Protein AF-A0A7Y5CAD1-F1 (afdb_monomer_lite)

Foldseek 3Di:
DLAFDFWACFDDDPPDTGRPCVVVRVRTDGAQNDQFDKDKDKDKDPPDPFKIKIKMKMKGQGDQRQQSWTQPPPPSPDTRHDVGRDMDMDIDIDMGGDD

pLDDT: mean 86.71, std 8.5, range [47.34, 97.75]

Sequence (99 aa):
MNDPFDYPISIDAGPFRIPAIPALAFFATEAGRDIGVFTRLRFICRYSDELSFMLSWDHLFASSDVAEGSFIFSNGLELLSGSTDDDADYFEFESRVRF

Structure (mmCIF, N/CA/C/O backbone):
data_AF-A0A7Y5CAD1-F1
#
_entry.id   AF-A0A7Y5CAD1-F1
#
loop_
_atom_site.group_PDB
_atom_site.id
_atom_site.type_symbol
_atom_site.label_atom_id
_atom_site.label_alt_id
_atom_site.label_comp_id
_atom_site.label_asym_id
_atom_site.label_entity_id
_atom_site.label_seq_id
_atom_site.pdbx_PDB_ins_code
_atom_site.Cartn_x
_atom_site.Cartn_y
_atom_site.Cartn_z
_atom_site.occupancy
_atom_site.B_iso_or_equiv
_atom_site.auth_seq_id
_atom_site.auth_comp_id
_atom_site.auth_asym_id
_atom_site.auth_atom_id
_atom_site.pdbx_PDB_model_num
ATOM 1 N N . MET A 1 1 ? -4.494 -14.161 -22.356 1.00 47.34 1 MET A N 1
ATOM 2 C CA . MET A 1 1 ? -3.766 -12.882 -22.395 1.00 47.34 1 MET A CA 1
ATOM 3 C C . MET A 1 1 ? -3.586 -12.499 -20.940 1.00 47.34 1 MET A C 1
ATOM 5 O O . MET A 1 1 ? -4.595 -12.292 -20.285 1.00 47.34 1 MET A O 1
ATOM 9 N N . ASN A 1 2 ? -2.376 -12.650 -20.403 1.00 63.75 2 ASN A N 1
ATOM 10 C CA . ASN A 1 2 ? -2.089 -12.521 -18.965 1.00 63.75 2 ASN A CA 1
ATOM 11 C C . ASN A 1 2 ? -0.876 -11.599 -18.753 1.00 63.75 2 ASN A C 1
ATOM 13 O O . ASN A 1 2 ? -0.071 -11.813 -17.854 1.00 63.75 2 ASN A O 1
ATOM 17 N N . ASP A 1 3 ? -0.722 -10.642 -19.667 1.00 71.12 3 ASP A N 1
ATOM 18 C CA . ASP A 1 3 ? 0.325 -9.632 -19.646 1.00 71.12 3 ASP A CA 1
ATOM 19 C C . ASP A 1 3 ? -0.295 -8.312 -19.172 1.00 71.12 3 ASP A C 1
ATOM 21 O O . ASP A 1 3 ? -1.463 -8.049 -19.497 1.00 71.12 3 ASP A O 1
ATOM 25 N N . PRO A 1 4 ? 0.439 -7.523 -18.368 1.00 77.38 4 PRO A N 1
ATOM 26 C CA . PRO A 1 4 ? -0.034 -6.239 -17.876 1.00 77.38 4 PRO A CA 1
ATOM 27 C C . PRO A 1 4 ? -0.244 -5.255 -19.0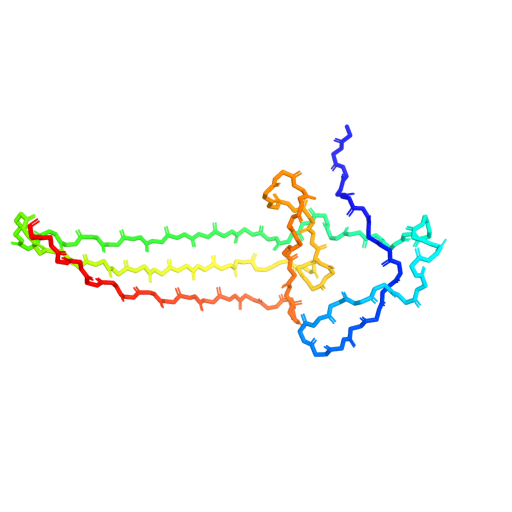33 1.00 77.38 4 PRO A C 1
ATOM 29 O O . PRO A 1 4 ? 0.259 -5.431 -20.141 1.00 77.38 4 PRO A O 1
ATOM 32 N N . PHE A 1 5 ? -1.039 -4.220 -18.781 1.00 83.31 5 PHE A N 1
ATOM 33 C CA . PHE A 1 5 ? -1.244 -3.154 -19.752 1.00 83.31 5 PHE A CA 1
ATOM 34 C C . PHE A 1 5 ? -0.020 -2.229 -19.783 1.00 83.31 5 PHE A C 1
ATOM 36 O O . PHE A 1 5 ? 0.263 -1.557 -18.790 1.00 83.31 5 PHE A O 1
ATOM 43 N N . ASP A 1 6 ? 0.662 -2.176 -20.925 1.00 85.56 6 ASP A N 1
ATOM 44 C CA . ASP A 1 6 ? 1.793 -1.275 -21.164 1.00 85.56 6 ASP A CA 1
ATOM 45 C C . ASP A 1 6 ? 1.345 0.192 -21.212 1.00 85.56 6 ASP A C 1
ATOM 47 O O . ASP A 1 6 ? 0.291 0.524 -21.764 1.00 85.56 6 ASP A O 1
ATOM 51 N N . TYR A 1 7 ? 2.162 1.097 -20.670 1.00 83.88 7 TYR A N 1
ATOM 52 C CA . TYR A 1 7 ? 1.830 2.522 -20.586 1.00 83.88 7 TYR A CA 1
ATOM 53 C C . TYR A 1 7 ? 2.668 3.383 -21.535 1.00 83.88 7 TYR A C 1
ATOM 55 O O . TYR A 1 7 ? 3.775 3.000 -21.902 1.00 83.88 7 TYR A O 1
ATOM 63 N N . PRO A 1 8 ? 2.182 4.566 -21.959 1.00 87.56 8 PRO A N 1
ATOM 64 C CA . PRO A 1 8 ? 2.922 5.431 -22.875 1.00 87.56 8 PRO A CA 1
ATOM 65 C C . PRO A 1 8 ? 4.298 5.818 -22.333 1.00 87.56 8 PRO A C 1
ATOM 67 O O . PRO A 1 8 ? 4.449 6.031 -21.127 1.00 87.56 8 PRO A O 1
ATOM 70 N N . ILE A 1 9 ? 5.267 6.042 -23.225 1.00 88.62 9 ILE A N 1
ATOM 71 C CA . ILE A 1 9 ? 6.556 6.643 -22.849 1.00 88.62 9 ILE A CA 1
ATOM 72 C C . ILE A 1 9 ? 6.303 7.917 -22.033 1.00 88.62 9 ILE A C 1
ATOM 74 O O . ILE A 1 9 ? 5.660 8.865 -22.498 1.00 88.62 9 ILE A O 1
ATOM 78 N N . SER A 1 10 ? 6.813 7.926 -20.805 1.00 86.38 10 SER A N 1
ATOM 79 C CA . SER A 1 10 ? 6.508 8.937 -19.797 1.00 86.38 10 SER A CA 1
ATOM 80 C C . SER A 1 10 ? 7.773 9.480 -19.144 1.00 86.38 10 SER A C 1
ATOM 82 O O . SER A 1 10 ? 8.829 8.853 -19.179 1.00 86.38 10 SER A O 1
ATOM 84 N N . ILE A 1 11 ? 7.644 10.665 -18.558 1.00 87.44 11 ILE A N 1
ATOM 85 C CA . ILE A 1 11 ? 8.636 11.279 -17.679 1.00 87.44 11 ILE A CA 1
ATOM 86 C C . ILE A 1 11 ? 8.044 11.393 -16.276 1.00 87.44 11 ILE A C 1
ATOM 88 O O . ILE A 1 11 ? 6.859 11.703 -16.119 1.00 87.44 11 ILE A O 1
ATOM 92 N N . ASP A 1 12 ? 8.875 11.172 -15.265 1.00 84.88 12 ASP A N 1
ATOM 93 C CA . ASP A 1 12 ? 8.474 11.332 -13.871 1.00 84.88 12 ASP A CA 1
ATOM 94 C C . ASP A 1 12 ? 8.793 12.761 -13.397 1.00 84.88 12 ASP A C 1
ATOM 96 O O . ASP A 1 12 ? 9.909 13.264 -13.546 1.00 84.88 12 ASP A O 1
ATOM 100 N N . ALA A 1 13 ? 7.788 13.437 -12.840 1.00 83.06 13 ALA A N 1
ATOM 101 C CA . ALA A 1 13 ? 7.870 14.785 -12.288 1.00 83.06 13 ALA A CA 1
ATOM 102 C C . ALA A 1 13 ? 7.324 14.782 -10.852 1.00 83.06 13 ALA A C 1
ATOM 104 O O . ALA A 1 13 ? 6.141 15.030 -10.602 1.00 83.06 13 ALA A O 1
ATOM 105 N N . GLY A 1 14 ? 8.200 14.477 -9.891 1.00 81.50 14 GLY A N 1
ATOM 106 C CA . GLY A 1 14 ? 7.789 14.242 -8.506 1.00 81.50 14 GLY A CA 1
ATOM 107 C C . GLY A 1 14 ? 6.892 12.998 -8.416 1.00 81.50 14 GLY A C 1
ATOM 108 O O . GLY A 1 14 ? 7.296 11.957 -8.922 1.00 81.50 14 GLY A O 1
ATOM 109 N N . PRO A 1 15 ? 5.690 13.076 -7.810 1.00 73.62 15 PRO A N 1
ATOM 110 C CA . PRO A 1 15 ? 4.777 11.934 -7.711 1.00 73.62 15 PRO A CA 1
ATOM 111 C C . PRO A 1 15 ? 3.957 11.693 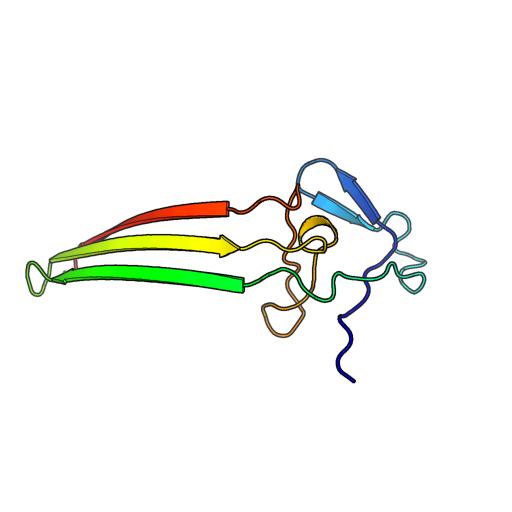-8.990 1.00 73.62 15 PRO A C 1
ATOM 113 O O . PRO A 1 15 ? 3.124 10.790 -9.021 1.00 73.62 15 PRO A O 1
ATOM 116 N N . PHE A 1 16 ? 4.118 12.526 -10.023 1.00 78.38 16 PHE A N 1
ATOM 117 C CA . PHE A 1 16 ? 3.327 12.439 -11.247 1.00 78.38 16 PHE A CA 1
ATOM 118 C C . PHE A 1 16 ? 4.126 11.783 -12.369 1.00 78.38 16 PHE A C 1
ATOM 120 O O . PHE A 1 16 ? 5.229 12.228 -12.684 1.00 78.38 16 PHE A O 1
ATOM 127 N N . ARG A 1 17 ? 3.518 10.801 -13.036 1.00 80.81 17 ARG A N 1
ATOM 128 C CA . ARG A 1 17 ? 4.011 10.231 -14.292 1.00 80.81 17 ARG A CA 1
ATOM 129 C C . ARG A 1 17 ? 3.251 10.856 -15.459 1.00 80.81 17 ARG A C 1
ATOM 131 O O . ARG A 1 17 ? 2.028 10.740 -15.539 1.00 80.81 17 ARG A O 1
ATOM 138 N N . ILE A 1 18 ? 3.962 11.566 -16.335 1.00 85.06 18 ILE A N 1
ATOM 139 C CA . ILE A 1 18 ? 3.368 12.361 -17.419 1.00 85.06 18 ILE A CA 1
ATOM 140 C C . ILE A 1 18 ? 3.813 11.787 -18.769 1.00 85.06 18 ILE A C 1
ATOM 142 O O . ILE A 1 18 ? 5.020 11.703 -19.002 1.00 85.06 18 ILE A O 1
ATOM 146 N N . PRO A 1 19 ? 2.889 11.449 -19.691 1.00 88.50 19 PRO A N 1
ATOM 147 C CA . PRO A 1 19 ? 3.259 11.014 -21.034 1.00 88.50 19 PRO A CA 1
ATOM 148 C C . PRO A 1 19 ? 4.119 12.072 -21.730 1.00 88.50 19 PRO A C 1
ATOM 150 O O . PRO A 1 19 ? 3.693 13.216 -21.900 1.00 88.50 19 PRO A O 1
ATOM 153 N N . ALA A 1 20 ? 5.325 11.691 -22.150 1.00 88.25 20 ALA A N 1
ATOM 154 C CA . ALA A 1 20 ? 6.291 12.618 -22.734 1.00 88.25 20 ALA A CA 1
ATOM 155 C C . ALA A 1 20 ? 5.819 13.140 -24.099 1.00 88.25 20 ALA A C 1
ATOM 157 O O . ALA A 1 20 ? 6.070 14.290 -24.458 1.00 88.25 20 ALA A O 1
ATOM 158 N N . ILE A 1 21 ? 5.115 12.293 -24.862 1.00 88.69 21 ILE A N 1
ATOM 159 C CA . ILE A 1 21 ? 4.570 12.626 -26.182 1.00 88.69 21 ILE A CA 1
ATOM 160 C C . ILE A 1 21 ? 3.154 12.030 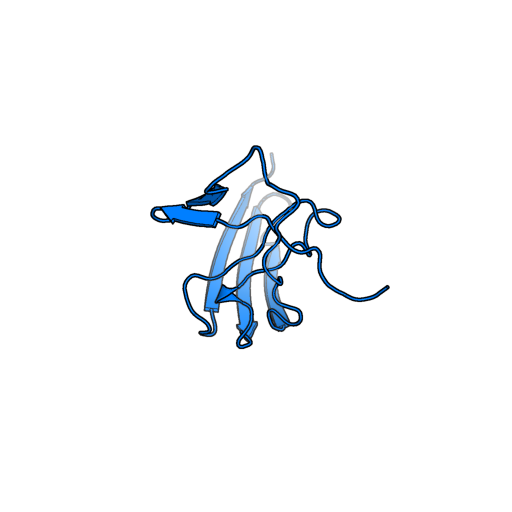-26.310 1.00 88.69 21 ILE A C 1
ATOM 162 O O . ILE A 1 21 ? 2.984 10.971 -26.913 1.00 88.69 21 ILE A O 1
ATOM 166 N N . PRO A 1 22 ? 2.107 12.694 -25.780 1.00 83.88 22 PRO A N 1
ATOM 167 C CA . PRO A 1 22 ? 0.744 12.147 -25.749 1.00 83.88 22 PRO A CA 1
ATOM 168 C C . PRO A 1 22 ? 0.186 11.764 -27.129 1.00 83.88 22 PRO A C 1
ATOM 170 O O . PRO A 1 22 ? -0.568 10.804 -27.256 1.00 83.88 22 PRO A O 1
ATOM 173 N N . ALA A 1 23 ? 0.585 12.487 -28.182 1.00 86.50 23 ALA A N 1
ATOM 174 C CA . ALA A 1 23 ? 0.178 12.205 -29.561 1.00 86.50 23 ALA A CA 1
ATOM 175 C C . ALA A 1 23 ? 0.721 10.868 -30.105 1.00 86.50 23 ALA A C 1
ATOM 177 O O . ALA A 1 23 ? 0.226 10.374 -31.115 1.00 86.50 23 ALA A O 1
ATOM 178 N N . LEU A 1 24 ? 1.729 10.290 -29.446 1.00 84.62 24 LEU A N 1
ATOM 179 C CA . LEU A 1 24 ? 2.367 9.031 -29.813 1.00 84.62 24 LEU A CA 1
ATOM 180 C C . LEU A 1 24 ? 2.212 7.968 -28.712 1.00 84.62 24 LEU A C 1
ATOM 182 O O . LEU A 1 24 ? 3.098 7.142 -28.518 1.00 84.62 24 LEU A O 1
ATOM 186 N N . ALA A 1 25 ? 1.079 7.968 -28.002 1.00 79.56 25 ALA A N 1
ATOM 187 C CA . ALA A 1 25 ? 0.805 7.053 -26.887 1.00 79.56 25 ALA A CA 1
ATOM 188 C C . ALA A 1 25 ? 0.827 5.553 -27.252 1.00 79.56 25 ALA A C 1
ATOM 190 O O . ALA A 1 25 ? 0.844 4.708 -26.366 1.00 79.56 25 ALA A O 1
ATOM 191 N N . PHE A 1 26 ? 0.831 5.223 -28.546 1.00 81.56 26 PHE A N 1
ATOM 192 C CA . PHE A 1 26 ? 0.994 3.857 -29.044 1.00 81.56 26 PHE A CA 1
ATOM 193 C C . PHE A 1 26 ? 2.439 3.342 -28.953 1.00 81.56 26 PHE A C 1
ATOM 195 O O . PHE A 1 26 ? 2.650 2.138 -29.061 1.00 81.56 26 PHE A O 1
ATOM 202 N N . PHE A 1 27 ? 3.431 4.220 -28.760 1.00 81.50 27 PHE A N 1
ATOM 203 C CA . PHE A 1 27 ? 4.751 3.792 -28.304 1.00 81.50 27 PHE A CA 1
ATOM 204 C C . PHE A 1 27 ? 4.691 3.625 -26.789 1.00 81.50 27 PHE A C 1
ATOM 206 O O . PHE A 1 27 ? 4.700 4.604 -26.036 1.00 81.50 27 PHE A O 1
ATOM 213 N N . ALA A 1 28 ? 4.568 2.368 -26.380 1.00 81.94 28 ALA A N 1
ATOM 214 C CA . ALA A 1 28 ? 4.399 1.977 -24.996 1.00 81.94 28 ALA A CA 1
ATOM 215 C C . ALA A 1 28 ? 5.710 1.441 -24.402 1.00 81.94 28 ALA A C 1
ATOM 217 O O . ALA A 1 28 ? 6.582 0.942 -25.116 1.00 81.94 28 ALA A O 1
ATOM 218 N N . THR A 1 29 ? 5.824 1.585 -23.092 1.00 82.69 29 THR A N 1
ATOM 219 C CA . THR A 1 29 ? 6.844 1.002 -22.230 1.00 82.69 29 THR A CA 1
ATOM 220 C C . THR A 1 29 ? 6.218 -0.176 -21.492 1.00 82.69 29 THR A C 1
ATOM 222 O O . THR A 1 29 ? 5.057 -0.091 -21.084 1.00 82.69 29 THR A O 1
ATOM 225 N N . GLU A 1 30 ? 6.992 -1.247 -21.319 1.00 84.25 30 GLU A N 1
ATOM 226 C CA . GLU A 1 30 ? 6.548 -2.440 -20.596 1.00 84.25 30 GLU A CA 1
ATOM 227 C C . GLU A 1 30 ? 6.168 -2.093 -19.151 1.00 84.25 30 GLU A C 1
ATOM 229 O O . GLU A 1 30 ? 6.904 -1.390 -18.455 1.00 84.25 30 GLU A O 1
ATOM 234 N N . ALA A 1 31 ? 4.996 -2.561 -18.724 1.00 84.69 31 ALA A N 1
ATOM 235 C CA . ALA A 1 31 ? 4.555 -2.449 -17.339 1.00 84.69 31 ALA A CA 1
ATOM 236 C C . ALA A 1 31 ? 5.054 -3.628 -16.495 1.00 84.69 31 ALA A C 1
ATOM 238 O O . ALA A 1 31 ? 5.229 -4.742 -16.996 1.00 84.69 31 ALA A O 1
ATOM 239 N N . GLY A 1 32 ? 5.200 -3.392 -15.190 1.00 83.62 32 GLY A N 1
ATOM 240 C CA . GLY A 1 32 ? 5.617 -4.421 -14.249 1.00 83.62 32 GLY A CA 1
ATOM 241 C C . GLY A 1 32 ? 4.626 -5.582 -14.202 1.00 83.62 32 GLY A C 1
ATOM 242 O O . GLY A 1 32 ? 3.404 -5.374 -14.130 1.00 83.62 32 GLY A O 1
ATOM 243 N N . ARG A 1 33 ? 5.135 -6.818 -14.262 1.00 84.56 33 ARG A N 1
ATOM 244 C CA . ARG A 1 33 ? 4.288 -8.0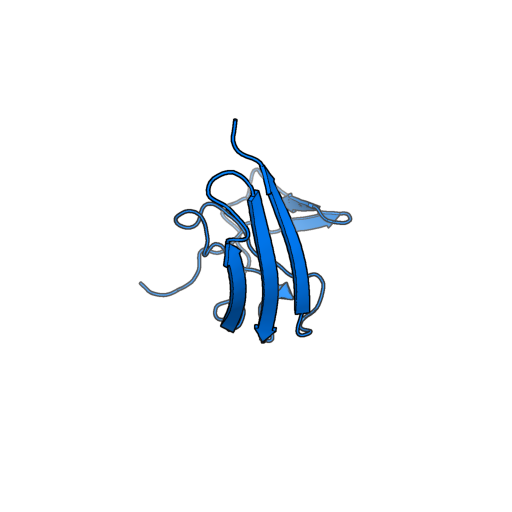24 -14.294 1.00 84.56 33 ARG A CA 1
ATOM 245 C C . ARG A 1 33 ? 3.965 -8.514 -12.892 1.00 84.56 33 ARG A C 1
ATOM 247 O O . ARG A 1 33 ? 2.851 -8.983 -12.659 1.00 84.56 33 ARG A O 1
ATOM 254 N N . ASP A 1 34 ? 4.924 -8.414 -11.985 1.00 85.19 34 ASP A N 1
ATOM 255 C CA . ASP A 1 34 ? 4.750 -8.747 -10.580 1.00 85.19 34 ASP A CA 1
ATOM 256 C C . ASP A 1 34 ? 5.124 -7.523 -9.760 1.00 85.19 34 ASP A C 1
ATOM 258 O O . ASP A 1 34 ? 6.282 -7.126 -9.767 1.00 85.19 34 ASP A O 1
ATOM 262 N N . ILE A 1 35 ? 4.154 -6.927 -9.069 1.00 85.81 35 ILE A N 1
ATOM 263 C CA . ILE A 1 35 ? 4.372 -5.775 -8.180 1.00 85.81 35 ILE A CA 1
ATOM 264 C C . ILE A 1 35 ? 4.392 -6.175 -6.698 1.00 85.81 35 ILE A C 1
ATOM 266 O O . ILE A 1 35 ? 4.391 -5.309 -5.821 1.00 85.81 35 ILE A O 1
ATOM 270 N N . GLY A 1 36 ? 4.376 -7.482 -6.425 1.00 88.81 36 GLY A N 1
ATOM 271 C CA . GLY A 1 36 ? 4.506 -8.043 -5.097 1.00 88.81 36 GLY A CA 1
ATOM 272 C C . GLY A 1 36 ? 3.197 -8.555 -4.511 1.00 88.81 36 GLY A C 1
ATOM 273 O O . GLY A 1 36 ? 2.147 -8.638 -5.157 1.00 88.81 36 GLY A O 1
ATOM 274 N N . VAL A 1 37 ? 3.263 -8.915 -3.231 1.00 89.62 37 VAL A N 1
ATOM 275 C CA . VAL A 1 37 ? 2.130 -9.447 -2.467 1.00 89.62 37 VAL A CA 1
ATOM 276 C C . VAL A 1 37 ? 1.857 -8.533 -1.287 1.00 89.62 37 VAL A C 1
ATOM 278 O O . VAL A 1 37 ? 2.769 -8.158 -0.560 1.00 89.62 37 VAL A O 1
ATOM 281 N N . PHE A 1 38 ? 0.587 -8.214 -1.050 1.00 89.31 38 PHE A N 1
ATOM 282 C CA . PHE A 1 38 ? 0.185 -7.442 0.121 1.00 89.31 38 PHE A CA 1
ATOM 283 C C . PHE A 1 38 ? -0.530 -8.323 1.147 1.00 89.31 38 PHE A C 1
ATOM 285 O O . PHE A 1 38 ? -1.290 -9.234 0.805 1.00 89.31 38 PHE A O 1
ATOM 292 N N . THR A 1 39 ? -0.320 -8.012 2.421 1.00 94.44 39 THR A N 1
ATOM 293 C CA . THR A 1 39 ? -1.092 -8.555 3.537 1.00 94.44 39 THR A CA 1
ATOM 294 C C . THR A 1 39 ? -1.657 -7.427 4.388 1.00 94.44 39 THR A C 1
ATOM 296 O O . THR A 1 39 ? -1.106 -6.330 4.438 1.00 94.44 39 THR A O 1
ATOM 299 N N . ARG A 1 40 ? -2.773 -7.704 5.064 1.00 95.94 40 ARG A N 1
ATOM 300 C CA . ARG A 1 40 ? -3.442 -6.770 5.970 1.00 95.94 40 ARG A CA 1
ATOM 301 C C . ARG A 1 40 ? -3.976 -7.503 7.185 1.00 95.94 40 ARG A C 1
ATOM 303 O O . ARG A 1 40 ? -4.779 -8.429 7.063 1.00 95.94 40 ARG A O 1
ATOM 310 N N . LEU A 1 41 ? -3.582 -7.034 8.362 1.00 97.00 41 LEU A N 1
ATOM 311 C CA . LEU A 1 41 ? -4.132 -7.449 9.644 1.00 97.00 41 LEU A CA 1
ATOM 312 C C . LEU A 1 41 ? -5.008 -6.332 10.197 1.00 97.00 41 LEU A C 1
ATOM 314 O O . LEU A 1 41 ? -4.546 -5.213 10.375 1.00 97.00 41 LEU A O 1
ATOM 318 N N . ARG A 1 42 ? -6.267 -6.652 10.511 1.00 97.31 42 ARG A N 1
ATOM 319 C CA . ARG A 1 42 ? -7.212 -5.724 11.144 1.00 97.31 42 ARG A CA 1
ATOM 320 C C . ARG A 1 42 ? -7.688 -6.257 12.479 1.00 97.31 42 ARG A C 1
ATOM 322 O O . ARG A 1 42 ? -8.217 -7.364 12.562 1.00 97.31 42 ARG A O 1
ATOM 329 N N . PHE A 1 43 ? -7.575 -5.425 13.502 1.00 97.50 43 PHE A N 1
ATOM 330 C CA . PHE A 1 43 ? -8.147 -5.654 14.815 1.00 97.50 43 PHE A CA 1
ATOM 331 C C . PHE A 1 43 ? -9.265 -4.648 15.058 1.00 97.50 43 PHE A C 1
ATOM 333 O O . PHE A 1 43 ? -9.030 -3.445 15.014 1.00 97.50 43 PHE A O 1
ATOM 340 N N . ILE A 1 44 ? -10.482 -5.133 15.309 1.00 97.12 44 ILE A N 1
ATOM 341 C CA . ILE A 1 44 ? -11.652 -4.284 15.556 1.00 97.12 44 ILE A CA 1
ATOM 342 C C . ILE A 1 44 ? -12.162 -4.556 16.968 1.00 97.12 44 ILE A C 1
ATOM 344 O O . ILE A 1 44 ? -12.601 -5.663 17.276 1.00 97.12 44 ILE A O 1
ATOM 348 N N . CYS A 1 45 ? -12.145 -3.528 17.809 1.00 96.38 45 CYS A N 1
ATOM 349 C CA . CYS A 1 45 ? -12.718 -3.548 19.146 1.00 96.38 45 CYS A CA 1
ATOM 350 C C . CYS A 1 45 ? -14.051 -2.792 19.138 1.00 96.38 45 CYS A C 1
ATOM 352 O O . CYS A 1 45 ? -14.086 -1.573 18.964 1.00 96.38 45 CYS A O 1
ATOM 354 N N . ARG A 1 46 ? -15.162 -3.514 19.318 1.00 96.00 46 ARG A N 1
ATOM 355 C CA . ARG A 1 46 ? -16.490 -2.913 19.515 1.00 96.00 46 ARG A CA 1
ATOM 356 C C . ARG A 1 46 ? -16.672 -2.637 20.999 1.00 96.00 46 ARG A C 1
ATOM 358 O O . ARG A 1 46 ? -16.921 -3.563 21.763 1.00 96.00 46 ARG A O 1
ATOM 365 N N . TYR A 1 47 ? -16.481 -1.383 21.391 1.00 92.88 47 TYR A N 1
ATOM 366 C CA . TYR A 1 47 ? -16.571 -0.978 22.788 1.00 92.88 47 TYR A CA 1
ATOM 367 C C . TYR A 1 47 ? -18.033 -0.848 23.238 1.00 92.88 47 TYR A C 1
ATOM 369 O O . TYR A 1 47 ? -18.380 -1.305 24.324 1.00 92.88 47 TYR A O 1
ATOM 377 N N . SER A 1 48 ? -18.890 -0.281 22.384 1.00 95.31 48 SER A N 1
ATOM 378 C CA . SER A 1 48 ? -20.350 -0.250 22.539 1.00 95.31 48 SER A CA 1
ATOM 379 C C . SER A 1 48 ? -21.047 -0.327 21.172 1.00 95.31 48 SER A C 1
ATOM 381 O O . SER A 1 48 ? -20.381 -0.447 20.139 1.00 95.31 48 SER A O 1
ATOM 383 N N . ASP A 1 49 ? -22.382 -0.256 21.153 1.00 93.31 49 ASP A N 1
ATOM 384 C CA . ASP A 1 49 ? -23.163 -0.176 19.909 1.00 93.31 49 ASP A CA 1
ATOM 385 C C . ASP A 1 49 ? -22.885 1.130 19.138 1.00 93.31 49 ASP A C 1
ATOM 387 O O . ASP A 1 49 ? -22.976 1.173 17.907 1.00 93.31 49 ASP A O 1
ATOM 391 N N . GLU A 1 50 ? -22.492 2.183 19.858 1.00 96.69 50 GLU A N 1
ATOM 392 C CA . GLU A 1 50 ? -22.173 3.504 19.321 1.00 96.69 50 GLU A CA 1
ATOM 393 C C . GLU A 1 50 ? -20.676 3.723 19.082 1.00 96.69 50 GLU A C 1
ATOM 395 O O . GLU A 1 50 ? -20.330 4.574 18.268 1.00 96.69 50 GLU A O 1
ATOM 400 N N . LEU A 1 51 ? -19.782 3.000 19.768 1.00 96.56 51 LEU A N 1
ATOM 401 C CA . LEU A 1 51 ? -18.337 3.253 19.736 1.00 96.56 51 LEU A CA 1
ATOM 402 C C . LEU A 1 51 ? -17.530 2.010 19.351 1.00 96.56 51 LEU A C 1
ATOM 404 O O . LEU A 1 51 ? -17.582 0.967 20.008 1.00 96.56 51 LEU A O 1
ATOM 408 N N . SER A 1 52 ? -16.682 2.153 18.333 1.00 97.19 52 SER A N 1
ATOM 409 C CA . SER A 1 52 ? -15.698 1.133 17.961 1.00 97.19 52 SER A CA 1
ATOM 410 C C . SER A 1 52 ? -14.338 1.730 17.614 1.00 97.19 52 SER A C 1
ATOM 412 O O . SER A 1 52 ? -14.236 2.881 17.194 1.00 97.19 52 SER A O 1
ATOM 414 N N . PHE A 1 53 ? -13.301 0.919 17.791 1.00 97.69 53 PHE A N 1
ATOM 415 C CA . PHE A 1 53 ? -11.927 1.222 17.416 1.00 97.69 53 PHE A CA 1
ATOM 416 C C . PHE A 1 53 ? -11.424 0.158 16.444 1.00 97.69 53 PHE A C 1
ATOM 418 O O . PHE A 1 53 ? -11.751 -1.022 16.593 1.00 97.69 53 PHE A O 1
ATOM 425 N N . MET A 1 54 ? -10.606 0.558 15.481 1.00 97.62 54 MET A N 1
ATOM 426 C CA . MET A 1 54 ? -9.913 -0.340 14.570 1.00 97.62 54 MET A CA 1
ATOM 427 C C . MET A 1 54 ? -8.430 0.010 14.534 1.00 97.62 54 MET A C 1
ATOM 429 O O . MET A 1 54 ? -8.062 1.177 14.467 1.00 97.62 54 MET A O 1
ATOM 433 N N . LEU A 1 55 ? -7.591 -1.017 14.555 1.00 97.75 55 LEU A N 1
ATOM 434 C CA . LEU A 1 55 ? -6.172 -0.934 14.245 1.00 97.75 55 LEU A CA 1
ATOM 435 C C . LEU A 1 55 ? -5.919 -1.800 13.007 1.00 97.75 55 LEU A C 1
ATOM 437 O O . LEU A 1 55 ? -6.328 -2.963 12.996 1.00 97.75 55 LEU A O 1
ATOM 441 N N . SER A 1 56 ? -5.271 -1.254 11.981 1.00 97.19 56 SER A N 1
ATOM 442 C CA . SER A 1 56 ? -4.807 -2.000 10.807 1.00 97.19 56 SER A CA 1
ATOM 443 C C . SER A 1 56 ? -3.290 -1.920 10.702 1.00 97.19 56 SER A C 1
ATOM 445 O O . SER A 1 56 ? -2.699 -0.879 10.986 1.00 97.19 56 SER A O 1
ATOM 447 N N . TRP A 1 57 ? -2.680 -3.013 10.263 1.00 97.31 57 TRP A N 1
ATOM 448 C CA . TRP A 1 57 ? -1.315 -3.052 9.756 1.00 97.31 57 TRP A CA 1
ATOM 449 C C . TRP A 1 57 ? -1.340 -3.705 8.383 1.00 97.31 57 TRP A C 1
ATOM 451 O O . TRP A 1 57 ? -1.832 -4.828 8.241 1.00 97.31 57 TRP A O 1
ATOM 461 N N . ASP A 1 58 ? -0.818 -2.993 7.398 1.00 96.12 58 ASP A N 1
ATOM 462 C CA . ASP A 1 58 ? -0.666 -3.467 6.036 1.00 96.12 58 ASP A CA 1
ATOM 463 C C . ASP A 1 58 ? 0.822 -3.566 5.724 1.00 96.12 58 ASP A C 1
ATOM 465 O O . ASP A 1 58 ? 1.582 -2.658 6.059 1.00 96.12 58 ASP A O 1
ATOM 469 N N . HIS A 1 59 ? 1.220 -4.652 5.070 1.00 93.88 59 HIS A N 1
ATOM 470 C CA . HIS A 1 59 ? 2.587 -4.849 4.610 1.00 93.88 59 HIS A CA 1
ATOM 471 C C . HIS A 1 59 ? 2.575 -5.265 3.143 1.00 93.88 59 HIS A C 1
ATOM 473 O O . HIS A 1 59 ? 1.877 -6.213 2.766 1.00 93.88 59 HIS A O 1
ATOM 479 N N . LEU A 1 60 ? 3.326 -4.537 2.326 1.00 91.75 60 LEU A N 1
ATOM 480 C CA . LEU A 1 60 ? 3.610 -4.863 0.938 1.00 91.75 60 LEU A CA 1
ATOM 481 C C . LEU A 1 60 ? 4.992 -5.509 0.875 1.00 91.75 60 LEU A C 1
ATOM 483 O O . LEU A 1 60 ? 5.983 -4.837 1.141 1.00 91.75 60 LEU A O 1
ATOM 487 N N . PHE A 1 61 ? 5.025 -6.784 0.494 1.00 91.56 61 PHE A N 1
ATOM 488 C CA . PHE A 1 61 ? 6.239 -7.470 0.068 1.00 91.56 61 PHE A CA 1
ATOM 489 C C . PHE A 1 61 ? 6.490 -7.084 -1.388 1.00 91.56 61 PHE A C 1
ATOM 491 O O . PHE A 1 61 ? 5.837 -7.633 -2.283 1.00 91.56 61 PHE A O 1
ATOM 498 N N . ALA A 1 62 ? 7.345 -6.092 -1.607 1.00 90.50 62 ALA A N 1
ATOM 499 C CA . ALA A 1 62 ? 7.633 -5.548 -2.921 1.00 90.50 62 ALA A CA 1
ATOM 500 C C . ALA A 1 62 ? 8.476 -6.524 -3.753 1.00 90.50 62 ALA A C 1
ATOM 502 O O . ALA A 1 62 ? 9.323 -7.267 -3.256 1.00 90.50 62 ALA A O 1
ATOM 503 N N . SER A 1 63 ? 8.225 -6.524 -5.052 1.00 88.06 63 SER A N 1
ATOM 504 C CA . SER A 1 63 ? 9.063 -7.158 -6.069 1.00 88.06 63 SER A CA 1
ATOM 505 C C . SER A 1 63 ? 9.764 -6.078 -6.894 1.00 88.06 63 SER A C 1
ATOM 507 O O . SER A 1 63 ? 9.432 -4.893 -6.807 1.00 88.06 63 SER A O 1
ATOM 509 N N . SER A 1 64 ? 10.705 -6.497 -7.745 1.00 84.44 64 SER A N 1
ATOM 510 C CA . SER A 1 64 ? 11.480 -5.598 -8.612 1.00 84.44 64 SER A CA 1
ATOM 511 C C . SER A 1 64 ? 10.615 -4.657 -9.452 1.00 84.44 64 SER A C 1
ATOM 513 O O . SER A 1 64 ? 10.993 -3.508 -9.665 1.00 84.44 64 SER A O 1
ATOM 515 N N . ASP A 1 65 ? 9.439 -5.114 -9.886 1.00 85.38 65 ASP A N 1
ATOM 516 C CA . ASP A 1 65 ? 8.643 -4.382 -10.870 1.00 85.38 65 ASP A CA 1
ATOM 517 C C . ASP A 1 65 ? 7.670 -3.372 -10.228 1.00 85.38 65 ASP A C 1
ATOM 519 O O . ASP A 1 65 ? 6.931 -2.672 -10.926 1.00 85.38 65 ASP A O 1
ATOM 523 N N . VAL A 1 66 ? 7.637 -3.246 -8.893 1.00 83.75 66 VAL A N 1
ATOM 524 C CA . VAL A 1 66 ? 6.741 -2.284 -8.221 1.00 83.75 66 VAL A CA 1
ATOM 525 C C . VAL A 1 66 ? 7.086 -0.832 -8.591 1.00 83.75 66 VAL A C 1
ATOM 527 O O . VAL A 1 66 ? 6.193 0.013 -8.657 1.00 83.75 66 VAL A O 1
ATOM 530 N N . ALA A 1 67 ? 8.362 -0.539 -8.877 1.00 82.25 67 ALA A N 1
ATOM 531 C CA . ALA A 1 67 ? 8.830 0.781 -9.310 1.00 82.25 67 ALA A CA 1
ATOM 532 C C . ALA A 1 67 ? 8.444 1.098 -10.769 1.00 82.25 67 ALA A C 1
ATOM 534 O O . ALA A 1 67 ? 8.201 2.254 -11.133 1.00 82.25 67 ALA A O 1
ATOM 535 N N . GLU A 1 68 ? 8.354 0.066 -11.608 1.00 84.38 68 GLU A N 1
ATOM 536 C CA . GLU A 1 68 ? 7.852 0.165 -12.983 1.00 84.38 68 GLU A CA 1
ATOM 537 C C . GLU A 1 68 ? 6.338 0.412 -12.962 1.00 84.38 68 GLU A C 1
ATOM 539 O O . GLU A 1 68 ? 5.823 1.263 -13.691 1.00 84.38 68 GLU A O 1
ATOM 544 N N . GLY A 1 69 ? 5.646 -0.229 -12.021 1.00 83.81 69 GLY A N 1
ATOM 545 C CA . GLY A 1 69 ? 4.234 -0.027 -11.751 1.00 83.81 69 GLY A CA 1
ATOM 546 C C . GLY A 1 69 ? 3.334 -0.777 -12.729 1.00 83.81 69 GLY A C 1
ATOM 547 O O . GLY A 1 69 ? 3.733 -1.173 -13.825 1.00 83.81 69 GLY A O 1
ATOM 548 N N . SER A 1 70 ? 2.091 -1.004 -12.312 1.00 84.31 70 SER A N 1
ATOM 549 C CA . SER A 1 70 ? 1.150 -1.830 -13.064 1.00 84.31 70 SER A CA 1
ATOM 550 C C . SER A 1 70 ? -0.300 -1.386 -12.878 1.00 84.31 70 SER A C 1
ATOM 552 O O . SER A 1 70 ? -0.720 -0.965 -11.796 1.00 84.31 70 SER A O 1
ATOM 554 N N . PHE A 1 71 ? -1.084 -1.488 -13.952 1.00 81.31 71 PHE A N 1
ATOM 555 C CA . PHE A 1 71 ? -2.516 -1.184 -13.965 1.00 81.31 71 PHE A CA 1
ATOM 556 C C . PHE A 1 71 ? -3.315 -2.399 -13.498 1.00 81.31 71 PHE A C 1
ATOM 558 O O . PHE A 1 71 ? -3.944 -3.095 -14.296 1.00 81.31 71 PHE A O 1
ATOM 565 N N . ILE A 1 72 ? -3.271 -2.683 -12.199 1.00 77.56 72 ILE A N 1
ATOM 566 C CA . ILE A 1 72 ? -3.934 -3.870 -11.635 1.00 77.56 72 ILE A CA 1
ATOM 567 C C . ILE A 1 72 ? -5.166 -3.542 -10.789 1.00 77.56 72 ILE A C 1
ATOM 569 O O . ILE A 1 72 ? -5.966 -4.431 -10.495 1.00 77.56 72 ILE A O 1
ATOM 573 N N . PHE A 1 73 ? -5.359 -2.273 -10.419 1.00 73.38 73 PHE A N 1
ATOM 574 C CA . PHE A 1 73 ? -6.516 -1.831 -9.644 1.00 73.38 73 PHE A CA 1
ATOM 575 C C . PHE A 1 73 ? -7.606 -1.227 -10.527 1.00 73.38 73 PHE A C 1
ATOM 577 O O . PHE A 1 73 ? -7.391 -0.866 -11.686 1.00 73.38 73 PHE A O 1
ATOM 584 N N . SER A 1 74 ? -8.821 -1.161 -9.977 1.00 78.62 74 SER A N 1
ATOM 585 C CA . SER A 1 74 ? -9.972 -0.519 -10.621 1.00 78.62 74 SER A CA 1
ATOM 586 C C . SER A 1 74 ? -10.264 -1.034 -12.046 1.00 78.62 74 SER A C 1
ATOM 588 O O . SER A 1 74 ? -10.660 -0.268 -12.919 1.00 78.62 74 SER A O 1
ATOM 590 N N . ASN A 1 75 ? -10.106 -2.347 -12.280 1.00 79.25 75 ASN A N 1
ATOM 591 C CA . ASN A 1 75 ? -10.209 -3.006 -13.597 1.00 79.25 75 ASN A CA 1
ATOM 592 C C . ASN A 1 75 ? -9.159 -2.528 -14.619 1.00 79.25 75 ASN A C 1
ATOM 594 O O . ASN A 1 75 ? -9.454 -2.411 -15.807 1.00 79.25 75 ASN A O 1
ATOM 598 N N . GLY A 1 76 ? -7.946 -2.236 -14.152 1.00 73.38 76 GLY A N 1
ATOM 599 C CA . GLY A 1 76 ? -6.839 -1.774 -14.989 1.00 73.38 76 GLY A CA 1
ATOM 600 C C . GLY A 1 76 ? -6.899 -0.293 -15.351 1.00 73.38 76 GLY A C 1
ATOM 601 O O . GLY A 1 76 ? -6.278 0.133 -16.318 1.00 73.38 76 GLY A O 1
ATOM 602 N N . LEU A 1 77 ? -7.654 0.499 -14.588 1.00 78.06 77 LEU A N 1
ATOM 603 C CA . LEU A 1 77 ? -7.758 1.949 -14.780 1.00 78.06 77 LEU A CA 1
ATOM 604 C C . LEU A 1 77 ? -6.874 2.741 -13.817 1.00 78.06 77 LEU A C 1
ATOM 606 O O . LEU A 1 77 ? -6.700 3.945 -13.988 1.00 78.06 77 LEU A O 1
ATOM 610 N N . GLU A 1 78 ? -6.334 2.075 -12.802 1.00 76.94 78 GLU A N 1
ATOM 611 C CA . GLU A 1 78 ? -5.537 2.695 -11.756 1.00 76.94 78 GLU A CA 1
ATOM 612 C C . GLU A 1 78 ? -4.135 2.095 -11.750 1.00 76.94 78 GLU A C 1
ATOM 614 O O . GLU A 1 78 ? -3.968 0.877 -11.645 1.00 76.94 78 GLU A O 1
ATOM 619 N N . LEU A 1 79 ? -3.142 2.974 -11.891 1.00 79.88 79 LEU A N 1
ATOM 620 C CA . LEU A 1 79 ? -1.731 2.633 -11.806 1.00 79.88 79 LEU A CA 1
ATOM 621 C C . LEU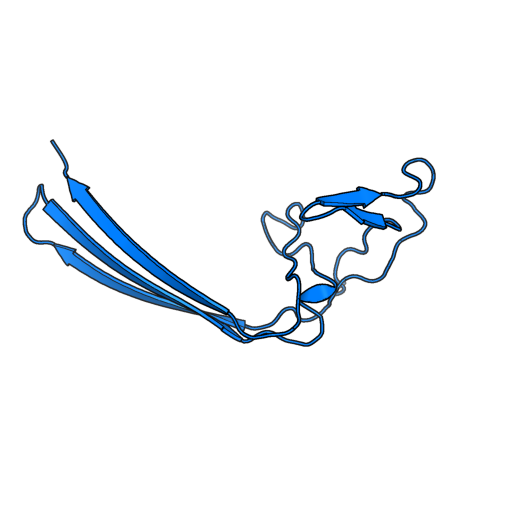 A 1 79 ? -1.339 2.519 -10.334 1.00 79.88 79 LEU A C 1
ATOM 623 O O . LEU A 1 79 ? -1.411 3.508 -9.603 1.00 79.88 79 LEU A O 1
ATOM 627 N N . LEU A 1 80 ? -0.862 1.345 -9.928 1.00 80.75 80 LEU A N 1
ATOM 628 C CA . LEU A 1 80 ? -0.081 1.212 -8.705 1.00 80.75 80 LEU A CA 1
ATOM 629 C C . LEU A 1 80 ? 1.399 1.281 -9.068 1.00 80.75 80 LEU A C 1
ATOM 631 O O . LEU A 1 80 ? 1.848 0.530 -9.928 1.00 80.75 80 LEU A O 1
ATOM 635 N N . SER A 1 81 ? 2.148 2.164 -8.416 1.00 80.25 81 SER A N 1
ATOM 636 C CA . SER A 1 81 ? 3.594 2.295 -8.599 1.00 80.25 81 SER A CA 1
ATOM 637 C C . SER A 1 81 ? 4.237 2.704 -7.279 1.00 80.25 81 SER A C 1
ATOM 639 O O . SER A 1 81 ? 3.665 3.498 -6.529 1.00 80.25 81 SER A O 1
ATOM 641 N N . GLY A 1 82 ? 5.429 2.181 -7.015 1.00 76.62 82 GLY A N 1
ATOM 642 C CA . GLY A 1 82 ? 6.327 2.639 -5.961 1.00 76.62 82 GLY A CA 1
ATOM 643 C C . GLY A 1 82 ? 7.348 3.647 -6.486 1.00 76.62 82 GLY A C 1
ATOM 644 O O . GLY A 1 82 ? 7.531 3.798 -7.694 1.00 76.62 82 GLY A O 1
ATOM 645 N N . SER A 1 83 ? 8.019 4.347 -5.570 1.00 75.62 83 SER A N 1
ATOM 646 C CA . SER A 1 83 ? 9.218 5.144 -5.876 1.00 75.62 83 SER A CA 1
ATOM 647 C C . SER A 1 83 ? 10.513 4.325 -5.815 1.00 75.62 83 SER A C 1
ATOM 649 O O . SER A 1 83 ? 11.531 4.768 -6.340 1.00 75.62 83 SER A O 1
ATOM 651 N N . THR A 1 84 ? 10.478 3.171 -5.142 1.00 76.19 84 THR A N 1
ATOM 652 C CA . THR A 1 84 ? 11.564 2.186 -5.007 1.00 76.19 84 THR A CA 1
ATOM 653 C C . THR A 1 84 ? 10.973 0.774 -5.082 1.00 76.19 84 THR A C 1
ATOM 655 O O . THR A 1 84 ? 9.751 0.633 -5.163 1.00 76.19 84 THR A O 1
ATOM 658 N N . ASP A 1 85 ? 11.829 -0.247 -5.073 1.00 80.00 85 ASP A N 1
ATOM 659 C CA . ASP A 1 85 ? 11.499 -1.676 -5.005 1.00 80.00 85 ASP A CA 1
ATOM 660 C C . ASP A 1 85 ? 11.515 -2.243 -3.572 1.00 80.00 85 ASP A C 1
ATOM 662 O O . ASP A 1 85 ? 11.556 -3.456 -3.376 1.00 80.00 85 ASP A O 1
ATOM 666 N N . ASP A 1 86 ? 11.462 -1.366 -2.566 1.00 87.56 86 ASP A N 1
ATOM 667 C CA . ASP A 1 86 ? 11.499 -1.752 -1.157 1.00 87.56 86 ASP A CA 1
ATOM 668 C C . ASP A 1 86 ? 10.111 -2.115 -0.609 1.00 87.56 86 ASP A C 1
ATOM 670 O O . ASP A 1 86 ? 9.088 -1.534 -0.989 1.00 87.56 86 ASP A O 1
ATOM 674 N N . ASP A 1 87 ? 10.095 -3.027 0.366 1.00 90.75 87 ASP A N 1
ATOM 675 C CA . ASP A 1 87 ? 8.905 -3.353 1.152 1.00 90.75 87 ASP A CA 1
ATOM 676 C C . ASP A 1 87 ? 8.337 -2.111 1.862 1.00 90.75 87 ASP A C 1
ATOM 678 O O . ASP A 1 87 ? 9.068 -1.199 2.266 1.00 90.75 87 ASP A O 1
ATOM 682 N N . ALA A 1 88 ? 7.018 -2.091 2.070 1.00 90.56 88 ALA A N 1
ATOM 683 C CA . ALA A 1 88 ? 6.338 -0.960 2.698 1.00 90.56 88 ALA A CA 1
ATOM 684 C C . ALA A 1 88 ? 5.340 -1.389 3.778 1.00 90.56 88 ALA A C 1
ATOM 686 O O . ALA A 1 88 ? 4.484 -2.244 3.555 1.00 90.56 88 ALA A O 1
ATOM 687 N N . ASP A 1 89 ? 5.402 -0.715 4.928 1.00 93.75 89 ASP A N 1
ATOM 688 C CA . ASP A 1 89 ? 4.478 -0.884 6.050 1.00 93.75 89 ASP A CA 1
ATOM 689 C C . ASP A 1 89 ? 3.554 0.329 6.206 1.00 93.75 89 ASP A C 1
ATOM 691 O O . ASP A 1 89 ? 4.003 1.479 6.214 1.00 93.75 89 ASP A O 1
ATOM 695 N N . TYR A 1 90 ? 2.262 0.078 6.416 1.00 93.38 90 TYR A N 1
ATOM 696 C CA . TYR A 1 90 ? 1.270 1.105 6.723 1.00 93.38 90 TYR A CA 1
ATOM 697 C C . TYR A 1 90 ? 0.465 0.740 7.969 1.00 93.38 90 TYR A C 1
ATOM 699 O O . TYR A 1 90 ? -0.066 -0.363 8.090 1.00 93.38 90 TYR A O 1
ATOM 707 N N . PHE A 1 91 ? 0.354 1.688 8.899 1.00 96.69 91 PHE A N 1
ATOM 708 C CA . PHE A 1 91 ? -0.429 1.536 10.122 1.00 96.69 91 PHE A CA 1
ATOM 709 C C . PHE A 1 91 ? -1.599 2.513 10.123 1.00 96.69 91 PHE A C 1
ATOM 711 O O . PHE A 1 91 ? -1.427 3.711 9.898 1.00 96.69 91 PHE A O 1
ATOM 718 N N . GLU A 1 92 ? -2.781 2.002 10.447 1.00 96.75 92 GLU A N 1
ATOM 719 C CA . GLU A 1 92 ? -4.014 2.776 10.537 1.00 96.75 92 GLU A CA 1
ATOM 720 C C . GLU A 1 92 ? -4.634 2.595 11.920 1.00 96.75 92 GLU A C 1
ATOM 722 O O . GLU A 1 92 ? -4.760 1.475 12.415 1.00 96.75 92 GLU A O 1
ATOM 727 N N . PHE A 1 93 ? -5.075 3.695 12.524 1.00 97.38 93 PHE A N 1
ATOM 728 C CA . PHE A 1 93 ? -5.921 3.675 13.710 1.00 97.38 93 PHE A CA 1
ATOM 729 C C . PHE A 1 93 ? -7.184 4.492 13.435 1.00 97.38 93 PHE A C 1
ATOM 731 O O . PHE A 1 93 ? -7.105 5.692 13.175 1.00 97.38 93 PHE A O 1
ATOM 738 N N . GLU A 1 94 ? -8.345 3.846 13.512 1.00 97.50 94 GLU A N 1
ATOM 739 C CA . GLU A 1 94 ? -9.656 4.470 13.327 1.00 97.50 94 GLU A CA 1
ATOM 740 C C . GLU A 1 94 ? -10.457 4.397 14.632 1.00 97.50 94 GLU A C 1
ATOM 742 O O . GLU A 1 94 ? -10.506 3.362 15.301 1.00 97.50 94 GLU A O 1
ATOM 747 N N . SER A 1 95 ? -11.150 5.484 14.965 1.00 96.44 95 SER A N 1
ATOM 748 C CA . SER A 1 95 ? -12.263 5.474 15.910 1.00 96.44 95 SER A CA 1
ATOM 749 C C . SER A 1 95 ? -13.553 5.833 15.179 1.00 96.44 95 SER A C 1
ATOM 751 O O . SER A 1 95 ? -13.591 6.738 14.345 1.00 96.44 95 SER A O 1
ATOM 753 N N . ARG A 1 96 ? -14.629 5.111 15.487 1.00 96.38 96 ARG A N 1
ATOM 754 C CA . ARG A 1 96 ? -15.938 5.311 14.869 1.00 96.38 96 ARG A CA 1
ATOM 755 C C . ARG A 1 96 ? -16.998 5.497 15.936 1.00 96.38 96 ARG A C 1
ATOM 757 O O . ARG A 1 96 ? -17.176 4.620 16.781 1.00 96.38 96 ARG A O 1
ATOM 764 N N . VAL A 1 97 ? -17.711 6.617 15.834 1.00 95.12 97 VAL A N 1
ATOM 765 C CA . VAL A 1 97 ? -18.870 6.967 16.660 1.00 95.12 97 VAL A CA 1
ATOM 766 C C . VAL A 1 97 ? -20.125 6.962 15.788 1.00 95.12 97 VAL A C 1
ATOM 768 O O . VAL A 1 97 ? -20.123 7.554 14.707 1.00 95.12 97 VAL A O 1
ATOM 771 N N . ARG A 1 98 ? -21.189 6.300 16.240 1.00 92.88 98 ARG A N 1
ATOM 772 C CA . ARG A 1 98 ? -22.505 6.272 15.592 1.00 92.88 98 ARG A CA 1
ATOM 773 C C . ARG A 1 98 ? -23.545 6.922 16.507 1.00 92.88 98 ARG A C 1
ATOM 775 O O . ARG A 1 98 ? -23.605 6.581 17.682 1.00 92.88 98 ARG A O 1
ATOM 782 N N . PHE A 1 99 ? -24.347 7.828 15.947 1.00 86.88 99 PHE A N 1
ATOM 783 C CA . PHE A 1 99 ? -25.479 8.488 16.608 1.00 86.88 99 PHE A CA 1
ATOM 784 C C . PHE A 1 99 ? -26.808 7.985 16.039 1.00 86.88 99 PHE A C 1
ATOM 786 O O . PHE A 1 99 ? -26.816 7.580 14.848 1.00 86.88 99 PHE A O 1
#

Radius of gyration: 18.42 Å; chains: 1; bounding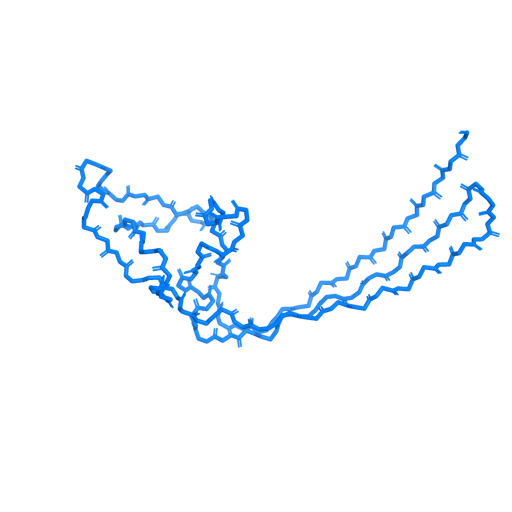 box: 37×28×53 Å

Secondary structure (DSSP, 8-state):
--PPPPEE-EEEETTEEEES-GGGTTSEEPPPS---EEEEEEEEEE-SSSEEEEEEEEEEE--GGGTT-EEEETTTTEEE--SSSS-EEEEEEEEEE--